Protein AF-A0A9E5DIG9-F1 (afdb_monomer_lite)

Foldseek 3Di:
DDDPVLVVVLVVVLLVVCCVVFNDKDWDDWDDDPFKIWTKMAGPDGPVPFGIKIWIAGRVRPDIFIDRPDPVVRVVSVVSVNVSSVVVVVVVVVVVD

Secondary structur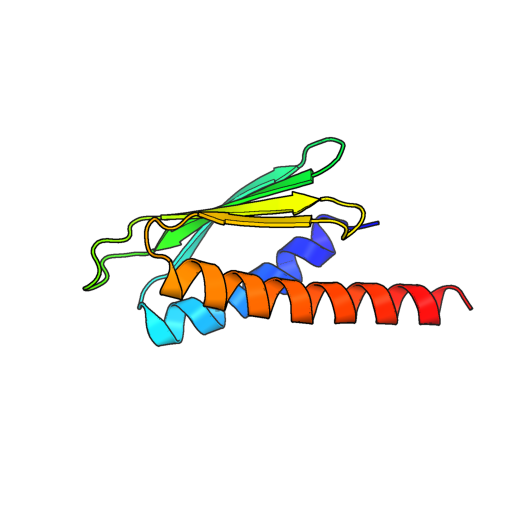e (DSSP, 8-state):
---HHHHHHHHHHHHHHHHHHHS-EEEEEEEE-SSEEEEEEEE-S-TT---EEEEEEETTSS-EEEESS-HHHHHHHHHHHHHHHHHHHHHHHHTT-

Sequence (97 aa):
MLTRKDIAEILVKLASILKRDLGEVRVKEIREGRSEFQVYINLGSNPSGVSRVKIIIKKDYSRVRVYSGIASLDIRVKRLLLRELSRIQGEKRETAT

pLDDT: mean 87.13, std 8.75, range [51.56, 96.31]

Radius of gyration: 13.51 Å; chains: 1; bounding box: 32×21×46 Å

Structure (mmCIF, N/CA/C/O backbone):
data_AF-A0A9E5DIG9-F1
#
_entry.id   AF-A0A9E5DIG9-F1
#
loop_
_atom_site.group_PDB
_atom_site.id
_atom_site.type_symbol
_atom_site.label_atom_id
_atom_site.label_alt_id
_atom_site.label_comp_id
_atom_site.label_asym_id
_atom_site.label_entity_id
_atom_site.label_seq_id
_atom_site.pdbx_PDB_ins_code
_atom_site.Cartn_x
_atom_site.Cartn_y
_atom_site.Cartn_z
_atom_site.occupancy
_atom_site.B_iso_or_equiv
_atom_site.auth_seq_id
_atom_site.auth_comp_id
_atom_site.auth_asym_id
_atom_site.auth_atom_id
_atom_site.pdbx_PDB_model_num
ATOM 1 N N . MET A 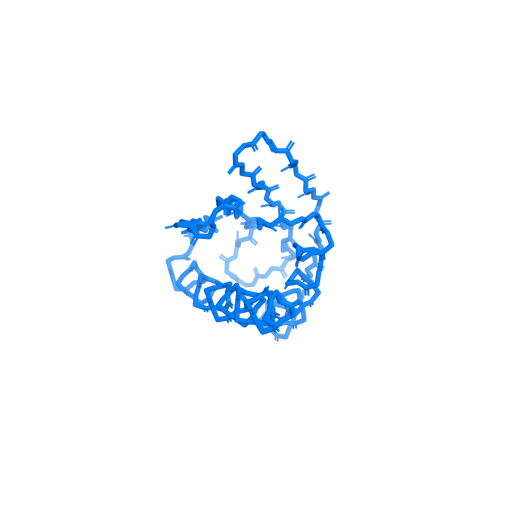1 1 ? -9.811 1.916 15.372 1.00 84.38 1 MET A N 1
ATOM 2 C CA . MET A 1 1 ? -10.131 1.899 13.924 1.00 84.38 1 MET A CA 1
ATOM 3 C C . MET A 1 1 ? -9.087 2.714 13.170 1.00 84.38 1 MET A C 1
ATOM 5 O O . MET A 1 1 ? -8.569 3.675 13.741 1.00 84.38 1 MET A O 1
ATOM 9 N N . LEU A 1 2 ? -8.765 2.335 11.930 1.00 89.12 2 LEU A N 1
ATOM 10 C CA . LEU A 1 2 ? -7.898 3.131 11.053 1.00 89.12 2 LEU A CA 1
ATOM 11 C C . LEU A 1 2 ? -8.577 4.425 10.621 1.00 89.12 2 LEU A C 1
ATOM 13 O O . LEU A 1 2 ? -9.748 4.436 10.238 1.00 89.12 2 LEU A O 1
ATOM 17 N N . THR A 1 3 ? -7.795 5.491 10.628 1.00 91.56 3 THR A N 1
ATOM 18 C CA . THR A 1 3 ? -8.162 6.829 10.182 1.00 91.56 3 THR A CA 1
ATOM 19 C C . THR A 1 3 ? -7.331 7.219 8.966 1.00 91.56 3 THR A C 1
ATOM 21 O O . THR A 1 3 ? -6.293 6.625 8.671 1.00 91.56 3 THR A O 1
ATOM 24 N N . ARG A 1 4 ? -7.754 8.273 8.268 1.00 90.19 4 ARG A N 1
ATOM 25 C CA . ARG A 1 4 ? -6.996 8.820 7.139 1.00 90.19 4 ARG A CA 1
ATOM 26 C C . ARG A 1 4 ? -5.597 9.318 7.539 1.00 90.19 4 ARG A C 1
ATOM 28 O O . ARG A 1 4 ? -4.685 9.223 6.724 1.00 90.19 4 ARG A O 1
ATOM 35 N N . LYS A 1 5 ? -5.420 9.805 8.778 1.00 90.06 5 LYS A N 1
ATOM 36 C CA . LYS A 1 5 ? -4.110 10.225 9.313 1.00 90.06 5 LYS A CA 1
ATOM 37 C C . LYS A 1 5 ? -3.151 9.039 9.440 1.00 90.06 5 LYS A C 1
ATOM 39 O O . LYS A 1 5 ? -2.036 9.125 8.941 1.00 90.06 5 LYS A O 1
ATOM 44 N N . ASP A 1 6 ? -3.629 7.923 9.996 1.00 91.19 6 ASP A N 1
ATOM 45 C CA . ASP A 1 6 ? -2.844 6.684 10.109 1.00 91.19 6 ASP A CA 1
ATOM 46 C C . ASP A 1 6 ? -2.362 6.214 8.724 1.00 91.19 6 ASP A C 1
ATOM 48 O O . ASP A 1 6 ? -1.198 5.874 8.528 1.00 91.19 6 ASP A O 1
ATOM 52 N N . ILE A 1 7 ? -3.255 6.243 7.726 1.00 92.06 7 ILE A N 1
ATOM 53 C CA . ILE A 1 7 ? -2.917 5.875 6.345 1.00 92.06 7 ILE A CA 1
ATOM 54 C C . ILE A 1 7 ? -1.866 6.823 5.763 1.00 92.06 7 ILE A C 1
ATOM 56 O O . ILE A 1 7 ? -0.913 6.355 5.146 1.00 92.06 7 ILE A O 1
ATOM 60 N N . ALA A 1 8 ? -2.006 8.136 5.955 1.00 90.62 8 ALA A N 1
ATOM 61 C CA . ALA A 1 8 ? -1.034 9.106 5.458 1.00 90.62 8 ALA A CA 1
ATOM 62 C C . ALA A 1 8 ? 0.375 8.852 6.024 1.00 90.62 8 ALA A C 1
ATOM 64 O O . ALA A 1 8 ? 1.337 8.843 5.257 1.00 90.62 8 ALA A O 1
ATOM 65 N N . GLU A 1 9 ? 0.498 8.567 7.323 1.00 91.00 9 GLU A N 1
ATOM 66 C CA . GLU A 1 9 ? 1.787 8.261 7.959 1.00 91.00 9 GLU A CA 1
ATOM 67 C C . GLU A 1 9 ? 2.436 6.997 7.371 1.00 91.00 9 GLU A C 1
ATOM 69 O O . GLU A 1 9 ? 3.613 7.005 6.995 1.00 91.00 9 GLU A O 1
ATOM 74 N N . ILE A 1 10 ? 1.653 5.925 7.208 1.00 91.75 10 ILE A N 1
ATOM 75 C CA . ILE A 1 10 ? 2.118 4.682 6.575 1.00 91.75 10 ILE A CA 1
ATOM 76 C C . ILE A 1 10 ? 2.603 4.956 5.146 1.00 91.75 10 ILE A C 1
ATOM 78 O O . ILE A 1 10 ? 3.640 4.436 4.726 1.00 91.75 10 ILE A O 1
ATOM 82 N N . LEU A 1 11 ? 1.868 5.776 4.390 1.00 90.19 11 LEU A N 1
ATOM 83 C CA . LEU A 1 11 ? 2.200 6.083 3.002 1.00 90.19 11 LEU A CA 1
ATOM 84 C C . LEU A 1 11 ? 3.480 6.902 2.858 1.00 90.19 11 LEU A C 1
ATOM 86 O O . LEU A 1 11 ? 4.209 6.672 1.897 1.00 90.19 11 LEU A O 1
ATOM 90 N N . VAL A 1 12 ? 3.799 7.789 3.804 1.00 89.75 12 VAL A N 1
ATOM 91 C CA . VAL A 1 12 ? 5.084 8.511 3.815 1.00 89.75 12 VAL A CA 1
ATOM 92 C C . VAL A 1 12 ? 6.252 7.527 3.923 1.00 89.75 12 VAL A C 1
ATOM 94 O O . VAL A 1 12 ? 7.194 7.586 3.128 1.00 89.75 12 VAL A O 1
ATOM 97 N N . LYS A 1 13 ? 6.170 6.564 4.850 1.00 88.62 13 LYS A N 1
ATOM 98 C CA . LYS A 1 13 ? 7.208 5.533 5.019 1.00 88.62 13 LYS A CA 1
ATOM 99 C C . LYS A 1 13 ? 7.306 4.618 3.802 1.00 88.62 13 LYS A C 1
ATOM 101 O O . LYS A 1 13 ? 8.405 4.329 3.326 1.00 88.62 13 LYS A O 1
ATOM 106 N N . LEU A 1 14 ? 6.158 4.196 3.274 1.00 89.62 14 LEU A N 1
ATOM 107 C CA . LEU A 1 14 ? 6.096 3.351 2.089 1.00 89.62 14 LEU A CA 1
ATOM 108 C C . LEU A 1 14 ? 6.693 4.053 0.863 1.00 89.62 14 LEU A C 1
ATOM 110 O O . LEU A 1 14 ? 7.493 3.450 0.153 1.00 89.62 14 LEU A O 1
ATOM 114 N N . ALA A 1 15 ? 6.343 5.319 0.629 1.00 87.94 15 ALA A N 1
ATOM 115 C CA . ALA A 1 15 ? 6.868 6.097 -0.487 1.00 87.94 15 ALA A CA 1
ATOM 116 C C . ALA A 1 15 ? 8.389 6.264 -0.392 1.00 87.94 15 ALA A C 1
ATOM 118 O O . ALA A 1 15 ? 9.066 6.123 -1.403 1.00 87.94 15 ALA A O 1
ATOM 119 N N . SER A 1 16 ? 8.934 6.490 0.808 1.00 86.88 16 SER A N 1
ATOM 120 C CA . SER A 1 16 ? 10.386 6.580 1.023 1.00 86.88 16 SER A CA 1
ATOM 121 C C . SER A 1 16 ? 11.115 5.288 0.628 1.00 86.88 16 SER A C 1
ATOM 123 O O . SER A 1 16 ? 12.112 5.323 -0.095 1.00 86.88 16 SER A O 1
ATOM 125 N N . ILE A 1 17 ? 10.574 4.130 1.023 1.00 84.38 17 ILE A N 1
ATOM 126 C CA . ILE A 1 17 ? 11.163 2.821 0.704 1.00 84.38 17 ILE A CA 1
ATOM 127 C C . ILE A 1 17 ? 11.044 2.507 -0.787 1.00 84.38 17 ILE A C 1
ATOM 129 O O . ILE A 1 17 ? 12.035 2.154 -1.422 1.00 84.38 17 ILE A O 1
ATOM 133 N N . LEU A 1 18 ? 9.862 2.712 -1.372 1.00 83.88 18 LEU A N 1
ATOM 134 C CA . LEU A 1 18 ? 9.663 2.514 -2.806 1.00 83.88 18 LEU A CA 1
ATOM 135 C C . LEU A 1 18 ? 10.537 3.462 -3.637 1.00 83.88 18 LEU A C 1
ATOM 137 O O . LEU A 1 18 ? 11.032 3.053 -4.683 1.00 83.88 18 LEU A O 1
ATOM 141 N N . LYS A 1 19 ? 10.772 4.694 -3.165 1.00 85.31 19 LYS A N 1
ATOM 142 C CA . LYS A 1 19 ? 11.604 5.675 -3.869 1.00 85.31 19 LYS A CA 1
ATOM 143 C C . LYS A 1 19 ? 13.065 5.237 -3.950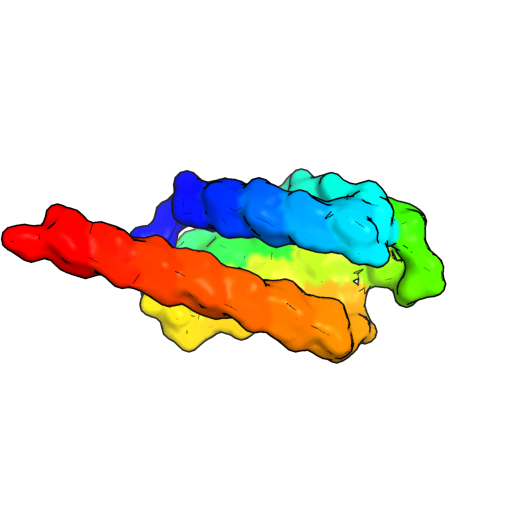 1.00 85.31 19 LYS A C 1
ATOM 145 O O . LYS A 1 19 ? 13.705 5.400 -4.985 1.00 85.31 19 LYS A O 1
ATOM 150 N N . ARG A 1 20 ? 13.584 4.649 -2.869 1.00 81.38 20 ARG A N 1
ATOM 151 C CA . ARG A 1 20 ? 14.949 4.107 -2.822 1.00 81.38 20 ARG A CA 1
ATOM 152 C C . ARG A 1 20 ? 15.144 2.940 -3.793 1.00 81.38 20 ARG A C 1
ATOM 154 O O . ARG A 1 20 ? 16.211 2.826 -4.382 1.00 81.38 20 ARG A O 1
ATOM 161 N N . ASP A 1 21 ? 14.127 2.096 -3.940 1.00 74.88 21 ASP A N 1
ATOM 162 C CA . ASP A 1 21 ? 14.224 0.855 -4.714 1.00 74.88 21 ASP A CA 1
ATOM 163 C C . ASP A 1 21 ? 13.869 1.023 -6.199 1.00 74.88 21 ASP A C 1
ATOM 165 O O . ASP A 1 21 ? 14.441 0.345 -7.048 1.00 74.88 21 ASP A O 1
ATOM 169 N N . LEU A 1 22 ? 12.883 1.870 -6.512 1.00 77.00 22 LEU A N 1
ATOM 170 C CA . LEU A 1 22 ? 12.235 1.930 -7.830 1.00 77.00 22 LEU A CA 1
ATOM 171 C C . LEU A 1 22 ? 12.313 3.315 -8.485 1.00 77.00 22 LEU A C 1
ATOM 173 O O . LEU A 1 22 ? 11.800 3.491 -9.588 1.00 77.00 22 LEU A O 1
ATOM 177 N N . GLY A 1 23 ? 12.940 4.295 -7.830 1.00 81.12 23 GLY A N 1
ATOM 178 C CA . GLY A 1 23 ? 13.067 5.653 -8.349 1.00 81.12 23 GLY A CA 1
ATOM 179 C C . GLY A 1 23 ? 11.864 6.522 -7.996 1.00 81.12 23 GLY A C 1
ATOM 180 O O . GLY A 1 23 ? 11.554 6.724 -6.830 1.00 81.12 23 GLY A O 1
ATOM 181 N N . GLU A 1 24 ? 11.198 7.129 -8.972 1.00 83.44 24 GLU A N 1
ATOM 182 C CA . GLU A 1 24 ? 10.142 8.096 -8.669 1.00 83.44 24 GLU A CA 1
ATOM 183 C C . GLU A 1 24 ? 8.852 7.423 -8.165 1.00 83.44 24 GLU A C 1
ATOM 185 O O . GLU A 1 24 ? 8.361 6.462 -8.750 1.00 83.44 24 GLU A O 1
ATOM 190 N N . VAL A 1 25 ? 8.268 7.948 -7.084 1.00 86.31 25 VAL A N 1
ATOM 191 C CA . VAL A 1 25 ? 7.029 7.432 -6.484 1.00 86.31 25 VAL A CA 1
ATOM 192 C C . VAL A 1 25 ? 6.106 8.595 -6.162 1.00 86.31 25 VAL A C 1
ATOM 194 O O . VAL A 1 25 ? 6.510 9.544 -5.489 1.00 86.31 25 VAL A O 1
ATOM 197 N N . ARG A 1 26 ? 4.849 8.517 -6.608 1.00 86.06 26 ARG A N 1
ATOM 198 C CA . ARG A 1 26 ? 3.818 9.522 -6.322 1.00 86.06 26 ARG A CA 1
ATOM 199 C C . ARG A 1 26 ? 2.541 8.845 -5.842 1.00 86.06 26 ARG A C 1
ATOM 201 O O . ARG A 1 26 ? 1.959 8.024 -6.548 1.00 86.06 26 ARG A O 1
ATOM 208 N N . VAL A 1 27 ? 2.068 9.210 -4.652 1.00 85.69 27 VAL A N 1
ATOM 209 C CA . VAL A 1 27 ? 0.730 8.805 -4.197 1.00 85.69 27 VAL A CA 1
ATOM 210 C C . VAL A 1 27 ? -0.290 9.566 -5.038 1.00 85.69 27 VAL A C 1
ATOM 212 O O . VAL A 1 27 ? -0.348 10.790 -4.979 1.00 85.69 27 VAL A O 1
ATOM 215 N N . LYS A 1 28 ? -1.066 8.848 -5.852 1.00 86.81 28 LYS A N 1
ATOM 216 C CA . LYS A 1 28 ? -2.042 9.444 -6.770 1.00 86.81 28 LYS A CA 1
ATOM 217 C C . LYS A 1 28 ? -3.358 9.735 -6.064 1.00 86.81 28 LYS A C 1
ATOM 219 O O . LYS A 1 28 ? -3.940 10.795 -6.251 1.00 86.81 28 LYS A O 1
ATOM 224 N N . GLU A 1 29 ? -3.853 8.764 -5.302 1.00 90.44 29 GLU A N 1
ATOM 225 C CA . GLU A 1 29 ? -5.208 8.829 -4.767 1.00 90.44 29 GLU A CA 1
ATOM 226 C C . GLU A 1 29 ? -5.362 7.963 -3.514 1.00 90.44 29 GLU A C 1
ATOM 228 O O . GLU A 1 29 ? -4.870 6.834 -3.463 1.00 90.44 29 GLU A O 1
ATOM 233 N N . ILE A 1 30 ? -6.093 8.481 -2.524 1.00 93.12 30 ILE A N 1
ATOM 234 C CA . ILE A 1 30 ? -6.566 7.734 -1.355 1.00 93.12 30 ILE A CA 1
ATOM 235 C C . ILE A 1 30 ? -8.091 7.825 -1.355 1.00 93.12 30 ILE A C 1
ATOM 237 O O . ILE A 1 30 ? -8.645 8.897 -1.116 1.00 93.12 30 ILE A O 1
ATOM 241 N N . ARG A 1 31 ? -8.768 6.704 -1.605 1.00 94.12 31 ARG A N 1
ATOM 242 C CA . ARG A 1 31 ? -10.224 6.591 -1.489 1.00 94.12 31 ARG A CA 1
ATOM 243 C C . ARG A 1 31 ? -10.576 5.982 -0.146 1.00 94.12 31 ARG A C 1
ATOM 245 O O . ARG A 1 31 ? -10.148 4.873 0.175 1.00 94.12 31 ARG A O 1
ATOM 252 N N . GLU A 1 32 ? -11.380 6.699 0.619 1.00 94.62 32 GLU A N 1
ATOM 253 C CA . GLU A 1 32 ? -11.932 6.207 1.871 1.00 94.62 32 GLU A CA 1
ATOM 254 C C . GLU A 1 32 ? -13.338 5.654 1.629 1.00 94.62 32 GLU A C 1
ATOM 256 O O . GLU A 1 32 ? -14.252 6.383 1.258 1.00 94.62 32 GLU A O 1
ATOM 261 N N . GLY A 1 33 ? -13.505 4.349 1.827 1.00 91.75 33 GLY A N 1
ATOM 262 C CA . GLY A 1 33 ? -14.811 3.702 1.886 1.00 91.75 33 GLY A CA 1
ATOM 263 C C . GLY A 1 33 ? -15.282 3.529 3.329 1.00 91.75 33 GLY A C 1
ATOM 264 O O . GLY A 1 33 ? -14.575 3.851 4.287 1.00 91.75 33 GLY A O 1
ATOM 265 N N . ARG A 1 34 ? -16.471 2.943 3.508 1.00 90.75 34 ARG A N 1
ATOM 266 C CA . ARG A 1 34 ? -17.028 2.669 4.844 1.00 90.75 34 ARG A CA 1
ATOM 267 C C . ARG A 1 34 ? -16.151 1.702 5.651 1.00 90.75 34 ARG A C 1
ATOM 269 O O . ARG A 1 34 ? -15.821 1.990 6.795 1.00 90.75 34 ARG A O 1
ATOM 276 N N . SER A 1 35 ? -15.736 0.589 5.041 1.00 93.44 35 SER A N 1
ATOM 277 C CA . SER A 1 35 ? -14.979 -0.485 5.712 1.00 93.44 35 SER A CA 1
ATOM 278 C C . SER A 1 35 ? -13.495 -0.554 5.345 1.00 93.44 35 SER A C 1
ATOM 280 O O . SER A 1 35 ? -12.764 -1.377 5.893 1.00 93.44 35 SER A O 1
ATOM 282 N N . GLU A 1 36 ? -13.041 0.226 4.365 1.00 96.00 36 GLU A N 1
ATOM 283 C CA . GLU A 1 36 ? -11.693 0.084 3.808 1.00 96.00 36 GLU A CA 1
ATOM 284 C C . GLU A 1 36 ? -11.134 1.382 3.235 1.00 96.00 36 GLU A C 1
ATOM 286 O O . GLU A 1 36 ? -11.883 2.290 2.881 1.00 96.00 36 GLU A O 1
ATOM 291 N N . PHE A 1 37 ? -9.813 1.425 3.115 1.00 95.94 37 PHE A N 1
ATOM 292 C CA . PHE A 1 37 ? -9.077 2.411 2.343 1.00 95.94 37 PHE A CA 1
ATOM 293 C C . PHE A 1 37 ? -8.523 1.755 1.084 1.00 95.94 37 PHE A C 1
ATOM 295 O O . PHE A 1 37 ? -7.974 0.651 1.142 1.00 95.94 37 PHE A O 1
ATOM 302 N N . GLN A 1 38 ? -8.634 2.452 -0.041 1.00 95.94 38 GLN A N 1
ATOM 303 C CA . GLN A 1 38 ? -7.963 2.087 -1.282 1.00 95.94 38 GLN A CA 1
ATOM 304 C C . GLN A 1 38 ? -6.939 3.161 -1.617 1.00 95.94 38 GLN A C 1
ATOM 306 O O . GLN A 1 38 ? -7.282 4.338 -1.712 1.00 95.94 38 GLN A O 1
ATOM 311 N N . VAL A 1 39 ? -5.689 2.759 -1.805 1.00 95.00 39 VAL A N 1
ATOM 312 C CA . VAL A 1 39 ? -4.599 3.667 -2.156 1.00 95.00 39 VAL A CA 1
ATOM 313 C C . VAL A 1 39 ? -4.049 3.294 -3.519 1.00 95.00 39 VAL A C 1
ATOM 315 O O . VAL A 1 39 ? -3.790 2.122 -3.794 1.00 95.00 39 VAL A O 1
ATOM 318 N N . TYR A 1 40 ? -3.856 4.302 -4.358 1.00 93.12 40 TYR A N 1
ATOM 319 C CA . TYR A 1 40 ? -3.257 4.178 -5.676 1.00 93.12 40 TYR A CA 1
ATOM 320 C C . TYR A 1 40 ? -1.950 4.965 -5.691 1.00 93.12 40 TYR A C 1
ATOM 322 O O . TYR A 1 40 ? -1.938 6.177 -5.473 1.00 93.12 40 TYR A O 1
ATOM 330 N N . ILE A 1 41 ? -0.850 4.265 -5.939 1.00 91.44 41 ILE A N 1
ATOM 331 C CA . ILE A 1 41 ? 0.494 4.832 -6.023 1.00 91.44 41 ILE A CA 1
ATOM 332 C C . ILE A 1 41 ? 0.968 4.660 -7.456 1.00 91.44 41 ILE A C 1
ATOM 334 O O . ILE A 1 41 ? 0.951 3.548 -7.975 1.00 91.44 41 ILE A O 1
ATOM 338 N N . ASN A 1 42 ? 1.393 5.746 -8.085 1.00 89.12 42 ASN A N 1
ATOM 339 C CA . ASN A 1 42 ? 2.106 5.683 -9.347 1.00 89.12 42 ASN A CA 1
ATOM 340 C C . ASN A 1 42 ? 3.595 5.518 -9.062 1.00 89.12 42 ASN A C 1
ATOM 342 O O . ASN A 1 42 ? 4.165 6.233 -8.233 1.00 89.12 42 ASN A O 1
ATOM 346 N N . LEU A 1 43 ? 4.205 4.586 -9.776 1.00 85.56 43 LEU A N 1
ATOM 347 C CA . LEU A 1 43 ? 5.649 4.470 -9.865 1.00 85.56 43 LEU A CA 1
ATOM 348 C C . LEU A 1 43 ? 6.042 5.135 -11.186 1.00 85.56 43 LEU A C 1
ATOM 350 O O . LEU A 1 43 ? 5.380 4.919 -12.202 1.00 85.56 43 LEU A O 1
ATOM 354 N N . GLY A 1 44 ? 7.054 5.996 -11.160 1.00 75.50 44 GLY A N 1
ATOM 355 C CA . GLY A 1 44 ? 7.632 6.553 -12.379 1.00 75.50 44 GLY A CA 1
ATOM 356 C C . GLY A 1 44 ? 8.308 5.465 -13.211 1.00 75.50 44 GLY A C 1
ATOM 357 O O . GLY A 1 44 ? 8.229 4.277 -12.887 1.00 75.50 44 GLY A O 1
ATOM 358 N N . SER A 1 45 ? 8.983 5.874 -14.286 1.00 68.62 45 SER A N 1
ATOM 359 C CA . SER A 1 45 ? 9.723 4.956 -15.153 1.00 68.62 45 SER A CA 1
ATOM 360 C C . SER A 1 45 ? 10.690 4.111 -14.325 1.00 68.62 45 SER A C 1
ATOM 362 O O . SER A 1 45 ? 11.706 4.611 -13.847 1.00 68.62 45 SER A O 1
ATOM 364 N N . ASN A 1 46 ? 10.355 2.833 -14.148 1.00 67.94 46 ASN A N 1
ATOM 365 C CA . ASN A 1 46 ? 11.218 1.860 -13.500 1.00 67.94 46 ASN A CA 1
ATOM 366 C C . ASN A 1 46 ? 11.598 0.752 -14.488 1.00 67.94 46 ASN A C 1
ATOM 368 O O . ASN A 1 46 ? 10.835 0.463 -15.416 1.00 67.94 46 ASN A O 1
ATOM 372 N N . PRO A 1 47 ? 12.752 0.096 -14.278 1.00 63.53 47 PRO A N 1
ATOM 373 C CA . PRO A 1 47 ? 13.241 -0.958 -15.168 1.00 63.53 47 PRO A CA 1
ATOM 374 C C . PRO A 1 47 ? 12.301 -2.166 -15.267 1.00 63.53 47 PRO A C 1
ATOM 376 O O . PRO A 1 47 ? 12.411 -2.964 -16.190 1.00 63.53 47 PRO A O 1
ATOM 379 N N . SER A 1 48 ? 11.389 -2.324 -14.305 1.00 65.56 48 SER A N 1
ATOM 380 C CA . SER A 1 48 ? 10.480 -3.464 -14.195 1.00 65.56 48 SER A CA 1
ATOM 381 C C . SER A 1 48 ? 9.141 -3.262 -14.917 1.00 65.56 48 SER A C 1
ATOM 383 O O . SER A 1 48 ? 8.291 -4.148 -14.860 1.00 65.56 48 SER A O 1
ATOM 385 N N . GLY A 1 49 ? 8.915 -2.112 -15.563 1.00 71.06 49 GLY A N 1
ATOM 386 C CA . GLY A 1 49 ? 7.686 -1.822 -16.311 1.00 71.06 49 GLY A CA 1
ATOM 387 C C . GLY A 1 49 ? 6.428 -1.635 -15.450 1.00 71.06 49 GLY A C 1
ATOM 388 O O . GLY A 1 49 ? 5.319 -1.565 -15.981 1.00 71.06 49 GLY A O 1
ATOM 389 N N . VAL A 1 50 ? 6.560 -1.536 -14.122 1.00 74.12 50 VAL A N 1
ATOM 390 C CA . VAL A 1 50 ? 5.408 -1.345 -13.227 1.00 74.12 50 VAL A CA 1
ATOM 391 C C . VAL A 1 50 ? 5.037 0.122 -13.181 1.00 74.12 50 VAL A C 1
ATOM 393 O O . VAL A 1 50 ? 5.802 0.936 -12.687 1.00 74.12 50 VAL A O 1
ATOM 396 N N . SER A 1 51 ? 3.830 0.475 -13.601 1.00 81.06 51 SER A N 1
ATOM 397 C CA . SER A 1 51 ? 3.379 1.872 -13.565 1.00 81.06 51 SER A CA 1
ATOM 398 C C . SER A 1 51 ? 2.623 2.243 -12.289 1.00 81.06 51 SER A C 1
ATOM 400 O O . SER A 1 51 ? 2.522 3.420 -11.937 1.00 81.06 51 SER A O 1
ATOM 402 N N . ARG A 1 52 ? 2.051 1.259 -11.582 1.00 88.06 52 ARG A N 1
ATOM 403 C CA . ARG A 1 52 ? 1.168 1.520 -10.440 1.00 88.06 52 ARG A CA 1
ATOM 404 C C . ARG A 1 52 ? 1.125 0.393 -9.418 1.00 88.06 52 ARG A C 1
ATOM 406 O O 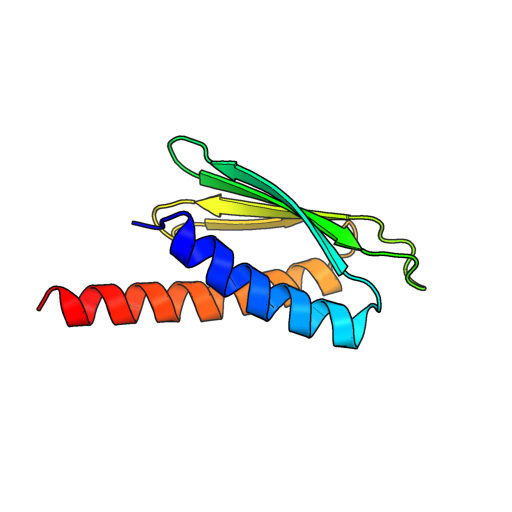. ARG A 1 52 ? 1.212 -0.780 -9.764 1.00 88.06 52 ARG A O 1
ATOM 413 N N . VAL A 1 53 ? 0.867 0.768 -8.171 1.00 91.38 53 VAL A N 1
ATOM 414 C CA . VAL A 1 53 ? 0.552 -0.131 -7.060 1.00 91.38 53 VAL A CA 1
ATOM 415 C C . VAL A 1 53 ? -0.811 0.258 -6.497 1.00 91.38 53 VAL A C 1
ATOM 417 O O . VAL A 1 53 ? -1.027 1.404 -6.098 1.00 91.38 53 VAL A O 1
ATOM 420 N N . LYS A 1 54 ? -1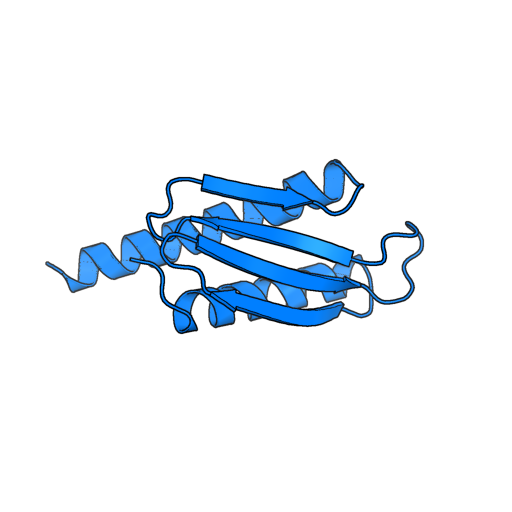.738 -0.698 -6.454 1.00 94.69 54 LYS A N 1
ATOM 421 C CA . LYS A 1 54 ? -3.019 -0.569 -5.753 1.00 94.69 54 LYS A CA 1
ATOM 422 C C . LYS A 1 54 ? -2.938 -1.292 -4.416 1.00 94.69 54 LYS A C 1
ATOM 424 O O . LYS A 1 54 ? -2.564 -2.459 -4.358 1.00 94.69 54 LYS A O 1
ATOM 429 N N . ILE A 1 55 ? -3.351 -0.623 -3.352 1.00 96.31 55 ILE A N 1
ATOM 430 C CA . ILE A 1 55 ? -3.354 -1.152 -1.991 1.00 96.31 55 ILE A CA 1
ATOM 431 C C . ILE A 1 55 ? -4.778 -1.070 -1.447 1.00 96.31 55 ILE A C 1
ATOM 433 O O . ILE A 1 55 ? -5.450 -0.057 -1.624 1.00 96.31 55 ILE A O 1
ATOM 437 N N . ILE A 1 56 ? -5.244 -2.128 -0.787 1.00 96.25 56 ILE A N 1
ATOM 438 C CA . ILE A 1 56 ? -6.541 -2.173 -0.102 1.00 96.25 56 ILE A CA 1
ATOM 439 C C . ILE A 1 56 ? -6.302 -2.564 1.353 1.00 96.25 56 ILE A C 1
ATOM 441 O O . ILE A 1 56 ? -5.716 -3.616 1.616 1.00 96.25 56 ILE A O 1
ATOM 445 N N . ILE A 1 57 ? -6.770 -1.739 2.288 1.00 96.12 57 ILE A N 1
ATOM 446 C CA . ILE A 1 57 ? -6.591 -1.930 3.734 1.00 96.12 57 ILE A CA 1
ATOM 447 C C . ILE A 1 57 ? -7.962 -1.871 4.406 1.00 96.12 57 ILE A C 1
ATOM 449 O O . ILE A 1 57 ? -8.663 -0.865 4.294 1.00 96.12 57 ILE A O 1
ATOM 453 N N . LYS A 1 58 ? -8.359 -2.931 5.119 1.00 95.50 58 LYS A N 1
ATOM 454 C CA . LYS A 1 58 ? -9.580 -2.913 5.940 1.00 95.50 58 LYS A CA 1
ATOM 455 C C . LYS A 1 58 ? -9.372 -2.062 7.196 1.00 95.50 58 LYS A C 1
ATOM 457 O O . LYS A 1 58 ? -8.321 -2.137 7.827 1.00 95.50 58 LYS A O 1
ATOM 462 N N . LYS A 1 59 ? -10.374 -1.256 7.572 1.00 93.56 59 LYS A N 1
ATOM 463 C CA . LYS A 1 59 ? -10.266 -0.297 8.693 1.00 93.56 59 LYS A CA 1
ATOM 464 C C . LYS A 1 59 ? -10.162 -0.944 10.079 1.00 93.56 59 LYS A C 1
ATOM 466 O O . LYS A 1 59 ? -9.779 -0.280 11.044 1.00 93.56 59 LYS A O 1
ATOM 471 N N . ASP A 1 60 ? -10.519 -2.218 10.159 1.00 91.06 60 ASP A N 1
ATOM 472 C CA . ASP A 1 60 ? -10.438 -3.088 11.331 1.00 91.06 60 ASP A CA 1
ATOM 473 C C . ASP A 1 60 ? -9.091 -3.827 11.440 1.00 91.06 60 ASP A C 1
ATOM 475 O O . ASP A 1 60 ? -8.943 -4.689 12.299 1.00 91.06 60 ASP A O 1
ATOM 479 N N . TYR A 1 61 ? -8.112 -3.497 10.587 1.00 89.00 61 TYR A N 1
ATOM 480 C CA . TYR A 1 61 ? -6.788 -4.131 10.524 1.00 89.00 61 TYR A CA 1
ATOM 481 C C . TYR A 1 61 ? -6.802 -5.608 10.080 1.00 89.00 61 TYR A C 1
ATOM 483 O O . TYR A 1 61 ? -5.743 -6.221 9.973 1.00 89.00 61 TYR A O 1
ATOM 491 N N . SER A 1 62 ? -7.964 -6.185 9.746 1.00 89.62 62 SER A N 1
ATOM 492 C CA . SER A 1 62 ? -8.105 -7.626 9.473 1.00 89.62 62 SER A CA 1
ATOM 493 C C . SER A 1 62 ? -7.440 -8.083 8.176 1.00 89.62 62 SER A C 1
ATOM 495 O O . SER A 1 62 ? -7.142 -9.267 7.994 1.00 89.62 62 SER A O 1
ATOM 497 N N . ARG A 1 63 ? -7.258 -7.170 7.213 1.00 93.38 63 ARG A N 1
ATOM 498 C CA . ARG A 1 63 ? -6.816 -7.537 5.868 1.00 93.38 63 ARG A CA 1
ATOM 499 C C . ARG A 1 63 ? -6.110 -6.402 5.143 1.00 93.38 63 ARG A C 1
ATOM 501 O O . ARG A 1 63 ? -6.603 -5.277 5.078 1.00 93.38 63 ARG A O 1
ATOM 508 N N . VAL A 1 64 ? -5.013 -6.775 4.485 1.00 95.50 64 VAL A N 1
ATOM 509 C CA . VAL A 1 64 ? -4.257 -5.944 3.542 1.00 95.50 64 VAL A CA 1
ATOM 510 C C . VAL A 1 64 ? -4.050 -6.713 2.241 1.00 95.50 64 VAL A C 1
ATOM 512 O O . VAL A 1 64 ? -3.643 -7.880 2.258 1.00 95.50 64 VAL A O 1
ATOM 515 N N . ARG A 1 65 ? -4.314 -6.061 1.107 1.00 95.69 65 ARG A N 1
ATOM 516 C CA . ARG A 1 65 ? -4.031 -6.576 -0.240 1.00 95.69 65 ARG A CA 1
ATOM 517 C C . ARG A 1 65 ? -3.229 -5.550 -1.032 1.00 95.69 65 ARG A C 1
ATOM 519 O O . ARG A 1 65 ? -3.486 -4.355 -0.916 1.00 95.69 65 ARG A O 1
ATOM 526 N N . VAL A 1 66 ? -2.281 -6.029 -1.828 1.00 95.62 66 VAL A N 1
ATOM 527 C CA . VAL A 1 66 ? -1.401 -5.213 -2.671 1.00 95.62 66 VAL A CA 1
ATOM 528 C C . VAL A 1 66 ? -1.418 -5.802 -4.075 1.00 95.62 66 VAL A C 1
ATOM 530 O O . VAL A 1 66 ? -1.412 -7.024 -4.209 1.00 95.62 66 VAL A O 1
ATOM 533 N N . TYR A 1 67 ? -1.489 -4.934 -5.080 1.00 94.06 67 TYR A N 1
ATOM 534 C CA . TYR A 1 67 ? -1.524 -5.289 -6.491 1.00 94.06 67 TYR A CA 1
ATOM 535 C C . TYR A 1 67 ? -0.622 -4.344 -7.288 1.00 94.06 67 TYR A C 1
ATOM 537 O O . TYR A 1 67 ? -0.998 -3.199 -7.554 1.00 94.06 67 TYR A O 1
ATOM 545 N N . SER A 1 68 ? 0.548 -4.825 -7.682 1.00 89.44 68 SER A N 1
ATOM 546 C CA . SER A 1 68 ? 1.484 -4.130 -8.577 1.00 89.44 68 SER A CA 1
ATOM 547 C C . SER A 1 68 ? 1.692 -4.865 -9.901 1.00 89.44 68 SER A C 1
ATOM 549 O O . SER A 1 68 ? 2.229 -4.294 -10.842 1.00 89.44 68 SER A O 1
ATOM 551 N N . GLY A 1 69 ? 1.263 -6.128 -9.990 1.00 87.06 69 GLY A N 1
ATOM 552 C CA . GLY A 1 69 ? 1.581 -7.006 -11.120 1.00 87.06 69 GLY A CA 1
ATOM 553 C C . GLY A 1 69 ? 2.932 -7.713 -10.976 1.00 87.06 69 GLY A C 1
ATOM 554 O O . GLY A 1 69 ? 3.233 -8.593 -11.775 1.00 87.06 69 GLY A O 1
ATOM 555 N N . ILE A 1 70 ? 3.710 -7.397 -9.933 1.00 87.38 70 ILE A N 1
ATOM 556 C CA . ILE A 1 70 ? 4.944 -8.101 -9.578 1.00 87.38 70 ILE A CA 1
ATOM 557 C C . ILE A 1 70 ? 4.801 -8.695 -8.177 1.00 87.38 70 ILE A C 1
ATOM 559 O O . ILE A 1 70 ? 4.761 -7.981 -7.176 1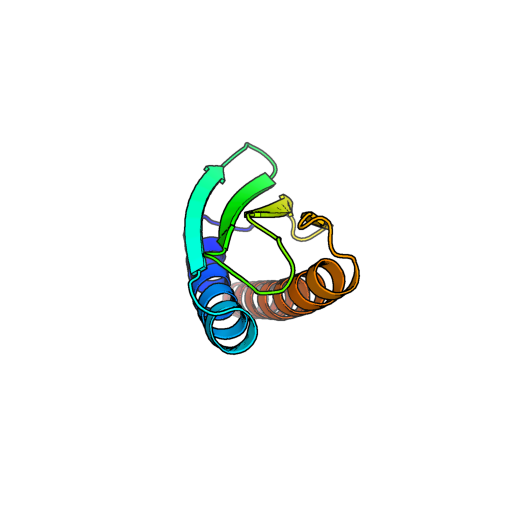.00 87.38 70 ILE A O 1
ATOM 563 N N . ALA A 1 71 ? 4.796 -10.027 -8.093 1.00 89.81 71 ALA A N 1
ATOM 564 C CA . ALA A 1 71 ? 4.585 -10.742 -6.835 1.00 89.81 71 ALA A CA 1
ATOM 565 C C . ALA A 1 71 ? 5.626 -10.390 -5.754 1.00 89.81 71 ALA A C 1
ATOM 567 O O . ALA A 1 71 ? 5.277 -10.225 -4.585 1.00 89.81 71 ALA A O 1
ATOM 568 N N . SER A 1 72 ? 6.901 -10.231 -6.127 1.00 88.69 72 SER A N 1
ATOM 569 C CA . SER A 1 72 ? 7.965 -9.873 -5.179 1.00 88.69 72 SER A CA 1
ATOM 570 C C . SER A 1 72 ? 7.763 -8.475 -4.583 1.00 88.69 72 SER A C 1
ATOM 572 O O . SER A 1 72 ? 7.945 -8.287 -3.378 1.00 88.69 72 SER A O 1
ATOM 574 N N . LEU A 1 73 ? 7.321 -7.511 -5.395 1.00 87.31 73 LEU A N 1
ATOM 575 C CA . LEU A 1 73 ? 6.980 -6.165 -4.943 1.00 87.31 73 LEU A CA 1
ATOM 576 C C . LEU A 1 73 ? 5.744 -6.188 -4.035 1.00 87.31 73 LEU A C 1
ATOM 578 O O . LEU A 1 73 ? 5.772 -5.602 -2.951 1.00 87.31 73 LEU A O 1
ATOM 582 N N . ASP A 1 74 ? 4.706 -6.934 -4.416 1.00 91.50 74 ASP A N 1
ATOM 583 C CA . ASP A 1 74 ? 3.478 -7.073 -3.627 1.00 91.50 74 ASP A CA 1
ATOM 584 C C . ASP A 1 74 ? 3.757 -7.643 -2.233 1.00 91.50 74 ASP A C 1
ATOM 586 O O . ASP A 1 74 ? 3.264 -7.116 -1.232 1.00 91.50 74 ASP A O 1
ATOM 590 N N . ILE A 1 75 ? 4.598 -8.678 -2.143 1.00 92.62 75 ILE A N 1
ATOM 591 C CA . ILE A 1 75 ? 5.001 -9.283 -0.867 1.00 92.62 75 ILE A CA 1
ATOM 592 C C . ILE A 1 75 ? 5.774 -8.278 -0.005 1.00 92.62 75 ILE A C 1
ATOM 594 O O . ILE A 1 75 ? 5.485 -8.152 1.190 1.00 92.62 75 ILE A O 1
ATOM 598 N N . ARG A 1 76 ? 6.736 -7.548 -0.586 1.00 89.94 76 ARG A N 1
ATOM 599 C CA . ARG A 1 76 ? 7.543 -6.551 0.140 1.00 89.94 76 ARG A CA 1
ATOM 600 C C . ARG A 1 76 ? 6.677 -5.429 0.705 1.00 89.94 76 ARG A C 1
ATOM 602 O O . ARG A 1 76 ? 6.736 -5.159 1.905 1.00 89.94 76 ARG A O 1
ATOM 609 N N . VAL A 1 77 ? 5.832 -4.829 -0.132 1.00 91.56 77 VAL A N 1
ATOM 610 C CA . VAL A 1 77 ? 4.907 -3.763 0.281 1.00 91.56 77 VAL A CA 1
ATOM 611 C C . VAL A 1 77 ? 3.945 -4.280 1.347 1.00 91.56 77 VAL A C 1
ATOM 613 O O . VAL A 1 77 ? 3.756 -3.627 2.371 1.00 91.56 77 VAL A O 1
ATOM 616 N N . LYS A 1 78 ? 3.387 -5.484 1.173 1.00 94.19 78 LYS A N 1
ATOM 617 C CA . LYS A 1 78 ? 2.474 -6.082 2.155 1.00 94.19 78 LYS A CA 1
ATOM 618 C C . LYS A 1 78 ? 3.139 -6.278 3.519 1.00 94.19 78 LYS A C 1
ATOM 620 O O . LYS A 1 78 ? 2.513 -5.965 4.528 1.00 94.19 78 LYS A O 1
ATOM 625 N N . ARG A 1 79 ? 4.388 -6.757 3.575 1.00 92.94 79 ARG A N 1
ATOM 626 C CA . ARG A 1 79 ? 5.128 -6.927 4.843 1.00 92.94 79 ARG A CA 1
ATOM 627 C C . ARG A 1 79 ? 5.330 -5.601 5.574 1.00 92.94 79 ARG A C 1
ATOM 629 O O . ARG A 1 79 ? 5.111 -5.540 6.780 1.00 92.94 79 ARG A O 1
ATOM 636 N N . LEU A 1 80 ? 5.702 -4.549 4.846 1.00 91.56 80 LEU A N 1
ATOM 637 C CA . LEU A 1 80 ? 5.859 -3.206 5.406 1.00 91.56 80 LEU A CA 1
ATOM 638 C C . LEU A 1 80 ? 4.536 -2.689 5.976 1.00 91.56 80 LEU A C 1
ATOM 640 O O . LEU A 1 80 ? 4.494 -2.258 7.126 1.00 91.56 80 LEU A O 1
ATOM 644 N N . LEU A 1 81 ? 3.454 -2.790 5.199 1.00 93.44 81 LEU A N 1
ATOM 645 C CA . LEU A 1 81 ? 2.126 -2.362 5.634 1.00 93.44 81 LEU A CA 1
ATOM 646 C C . LEU A 1 81 ? 1.689 -3.095 6.903 1.00 93.44 81 LEU A C 1
ATOM 648 O O . LEU A 1 81 ? 1.233 -2.453 7.839 1.00 93.44 81 LEU A O 1
ATOM 652 N N . LEU A 1 82 ? 1.860 -4.419 6.964 1.00 93.38 82 LEU A N 1
ATOM 653 C CA . LEU A 1 82 ? 1.512 -5.197 8.155 1.00 93.38 82 LEU A CA 1
ATOM 654 C C . LEU A 1 82 ? 2.314 -4.753 9.384 1.00 93.38 82 LEU A C 1
ATOM 656 O O . LEU A 1 82 ? 1.729 -4.583 10.448 1.00 93.38 82 LEU A O 1
ATOM 660 N N . ARG A 1 83 ? 3.621 -4.504 9.239 1.00 92.06 83 ARG A N 1
ATOM 661 C CA . ARG A 1 83 ? 4.467 -4.023 10.343 1.00 92.06 83 ARG A CA 1
ATOM 662 C C . ARG A 1 83 ? 3.984 -2.679 10.892 1.00 92.06 83 ARG A C 1
ATOM 664 O O . ARG A 1 83 ? 3.848 -2.533 12.104 1.00 92.06 83 ARG A O 1
ATOM 671 N N . GLU A 1 84 ? 3.721 -1.710 10.018 1.00 91.31 84 GLU A N 1
ATOM 672 C CA . GLU A 1 84 ? 3.275 -0.377 10.445 1.00 91.31 84 GLU A CA 1
ATOM 673 C C . GLU A 1 84 ? 1.856 -0.394 11.021 1.00 91.31 84 GLU A C 1
ATOM 675 O O . GLU A 1 84 ? 1.581 0.288 12.006 1.00 91.31 84 GLU A O 1
ATOM 680 N N . LEU A 1 85 ? 0.963 -1.212 10.460 1.00 91.31 85 LEU A N 1
ATOM 681 C CA . LEU A 1 85 ? -0.394 -1.377 10.977 1.00 91.31 85 LEU A CA 1
ATOM 682 C C . LEU A 1 85 ? -0.404 -1.995 12.376 1.00 91.31 85 LEU A C 1
ATOM 684 O O . LEU A 1 85 ? -1.143 -1.511 13.231 1.00 91.31 85 LEU A O 1
ATOM 688 N N . SER A 1 86 ? 0.427 -3.011 12.625 1.00 89.94 86 SER A N 1
ATOM 689 C CA . SER A 1 86 ? 0.569 -3.606 13.958 1.00 89.94 86 SER A CA 1
ATOM 690 C C . SER A 1 86 ? 1.105 -2.603 14.977 1.00 89.94 86 SER A C 1
ATOM 692 O O . SER A 1 86 ? 0.614 -2.568 16.102 1.00 89.94 86 SER A O 1
ATOM 694 N N . ARG A 1 87 ? 2.063 -1.750 14.583 1.00 90.06 87 ARG A N 1
ATOM 695 C CA . ARG A 1 87 ? 2.586 -0.677 15.443 1.00 90.06 87 ARG A CA 1
ATOM 696 C C . ARG A 1 87 ? 1.480 0.298 15.852 1.00 90.06 87 ARG A C 1
ATOM 698 O O . ARG A 1 87 ? 1.258 0.499 17.039 1.00 90.06 87 ARG A O 1
ATOM 705 N N . ILE A 1 88 ? 0.727 0.815 14.880 1.00 88.50 88 ILE A N 1
ATOM 706 C CA . ILE A 1 88 ? -0.387 1.746 15.132 1.00 88.50 88 ILE A CA 1
ATOM 707 C C . ILE A 1 88 ? -1.485 1.085 15.978 1.00 88.50 88 ILE A C 1
ATOM 709 O O . ILE A 1 88 ? -2.096 1.727 16.830 1.00 88.50 88 ILE A O 1
ATOM 713 N N . GLN A 1 89 ? -1.769 -0.200 15.746 1.00 87.81 89 GLN A N 1
ATOM 714 C CA . GLN A 1 89 ? -2.744 -0.936 16.548 1.00 87.81 89 GLN A CA 1
ATOM 715 C C . GLN A 1 89 ? -2.284 -1.100 18.005 1.00 87.81 89 GLN A C 1
ATOM 717 O O . GLN A 1 89 ? -3.123 -1.011 18.900 1.00 87.81 89 GLN A O 1
ATOM 722 N N . GLY A 1 90 ? -0.987 -1.326 18.239 1.00 85.88 90 GLY A N 1
ATOM 723 C CA . GLY A 1 90 ? -0.386 -1.383 19.575 1.00 85.88 90 GLY A CA 1
ATOM 724 C C . GLY A 1 90 ? -0.466 -0.043 20.307 1.00 85.88 90 GLY A C 1
ATOM 725 O O . GLY A 1 90 ? -1.058 0.022 21.380 1.00 85.88 90 GLY A O 1
ATOM 726 N N . GLU A 1 91 ? 0.002 1.037 19.675 1.00 85.12 91 GLU A N 1
ATOM 727 C CA . GLU A 1 91 ? -0.017 2.399 20.243 1.00 85.12 91 GLU A CA 1
ATOM 728 C C . GLU A 1 91 ? -1.442 2.836 20.650 1.00 85.12 91 GLU A C 1
ATOM 730 O O . GLU A 1 91 ? -1.651 3.445 21.701 1.00 85.12 91 GLU A O 1
ATOM 735 N N . LYS A 1 92 ? -2.460 2.471 19.853 1.00 79.81 92 LYS A N 1
ATOM 736 C CA . LYS A 1 92 ? -3.874 2.764 20.161 1.00 79.81 92 LYS A CA 1
ATOM 737 C C . LYS A 1 92 ? -4.465 1.932 21.299 1.00 79.81 92 LYS A C 1
ATOM 739 O O . LYS A 1 92 ? -5.503 2.313 21.830 1.00 79.81 92 LYS A O 1
ATOM 744 N N . ARG A 1 93 ? -3.881 0.777 21.626 1.00 75.56 93 ARG A N 1
ATOM 745 C CA . ARG A 1 93 ? -4.311 -0.030 22.779 1.00 75.56 93 ARG A CA 1
ATOM 746 C C . ARG A 1 93 ? -3.727 0.522 24.074 1.00 75.56 93 ARG A C 1
ATOM 748 O O . ARG A 1 93 ? -4.450 0.608 25.057 1.00 75.56 93 ARG A O 1
ATOM 755 N N . GLU A 1 94 ? -2.469 0.949 24.047 1.00 71.31 94 GLU A N 1
ATOM 756 C CA . GLU A 1 94 ? -1.795 1.548 25.207 1.00 71.31 94 GLU A CA 1
ATOM 757 C C . GLU A 1 94 ? -2.424 2.884 25.615 1.00 71.31 94 GLU A C 1
ATOM 759 O O . GLU A 1 94 ? -2.614 3.130 26.794 1.00 71.31 94 GLU A O 1
ATOM 764 N N . THR A 1 95 ? -2.838 3.713 24.654 1.00 65.62 95 THR A N 1
ATOM 765 C CA . THR A 1 95 ? -3.525 4.992 24.938 1.00 65.62 95 THR A CA 1
ATOM 766 C C . THR A 1 95 ? -4.976 4.851 25.411 1.00 65.62 95 THR A C 1
ATOM 768 O O . THR A 1 95 ? -5.579 5.842 25.815 1.00 65.62 95 THR A O 1
ATOM 771 N N . ALA A 1 96 ? -5.557 3.652 25.337 1.00 60.59 96 ALA A N 1
ATOM 772 C CA . ALA A 1 96 ? -6.911 3.364 25.812 1.00 60.59 96 ALA A CA 1
ATOM 773 C C . ALA A 1 96 ? -6.936 2.706 27.206 1.00 60.59 96 ALA A C 1
ATOM 775 O O . ALA A 1 96 ? -8.020 2.361 27.679 1.00 60.59 96 ALA A O 1
ATOM 776 N N . THR A 1 97 ? -5.763 2.506 27.817 1.00 51.56 97 THR A N 1
ATOM 777 C CA . THR A 1 97 ? -5.578 1.937 29.161 1.00 51.56 97 THR A CA 1
ATOM 778 C C . THR A 1 97 ? -5.143 3.040 30.115 1.00 51.56 97 THR A C 1
ATOM 780 O O . THR A 1 97 ? -5.610 3.019 31.272 1.00 51.56 97 THR A O 1
#